Protein AF-A0A1G8P438-F1 (afdb_monomer)

Solvent-accessible surface area (backbone atoms only — not comparable to full-atom values): 4680 Å² total; per-residue (Å²): 112,67,71,61,52,53,52,52,51,52,49,55,52,51,63,60,48,51,60,53,53,52,50,52,52,52,51,50,49,53,58,50,29,55,52,42,34,54,52,48,44,73,76,33,64,92,61,33,46,100,74,37,28,65,87,66,92,77,87,80,66,95,71,28,55,46,55,52,52,19,45,52,57,36,28,59,77,68,70,56,128

Sequence (81 aa):
MFKKLCILLIYSILEMVKPLIYHQYMHNLYTIFSKILKICKQFGDNLINEKGNIPRPGVVPKFSDIEVIALNLTSEAMGID

Foldseek 3Di:
DVVVVVVVVVVVVVVVVVVVVVVVVVVVLVVQLVVLLVVLCVVCVVQADPLQAGDDPDDADPQHPSSVVSSVVSCVVVVND

Mean predicted aligned error: 7.55 Å

Radius of gyration: 20.49 Å; Cα contacts (8 Å, |Δi|>4): 41; chains: 1; bounding box: 52×32×46 Å

Structure (mmCIF, N/CA/C/O backbone):
data_AF-A0A1G8P438-F1
#
_entry.id   AF-A0A1G8P438-F1
#
loop_
_atom_site.group_PDB
_atom_site.id
_atom_site.type_symbol
_atom_site.label_atom_id
_atom_site.label_alt_id
_atom_site.label_comp_id
_atom_site.label_asym_id
_atom_site.label_entity_id
_atom_site.label_seq_id
_atom_site.pdbx_PDB_ins_code
_atom_site.Cartn_x
_atom_site.Cartn_y
_atom_site.Cartn_z
_atom_site.occupancy
_atom_site.B_iso_or_equiv
_atom_site.auth_seq_id
_atom_site.auth_comp_id
_atom_site.auth_asym_id
_atom_site.auth_atom_id
_atom_site.pdbx_PDB_model_num
ATOM 1 N N . MET A 1 1 ? 34.337 -21.417 -33.909 1.00 64.19 1 MET A N 1
ATOM 2 C CA . MET A 1 1 ? 34.641 -21.465 -32.460 1.00 64.19 1 MET A CA 1
ATOM 3 C C . MET A 1 1 ? 34.365 -20.125 -31.769 1.00 64.19 1 MET A C 1
ATOM 5 O O . MET A 1 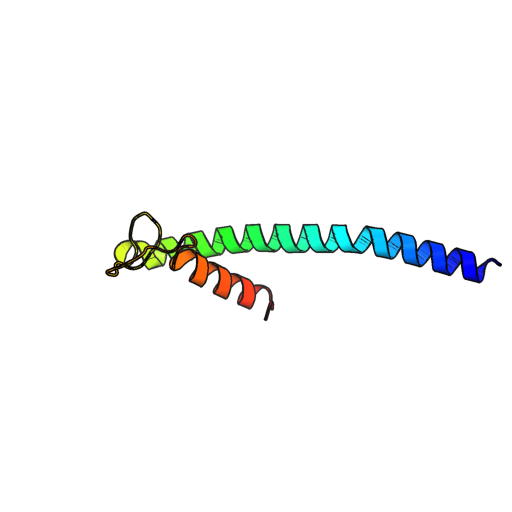1 ? 33.520 -20.100 -30.886 1.00 64.19 1 MET A O 1
ATOM 9 N N . PHE A 1 2 ? 34.948 -19.010 -32.232 1.00 68.19 2 PHE A N 1
ATOM 10 C CA . PHE A 1 2 ? 34.744 -17.666 -31.652 1.00 68.19 2 PHE A CA 1
ATOM 11 C C . PHE A 1 2 ? 33.278 -17.205 -31.540 1.00 68.19 2 PHE A C 1
ATOM 13 O O . PHE A 1 2 ? 32.870 -16.771 -30.471 1.00 68.19 2 PHE A O 1
ATOM 20 N N . LYS A 1 3 ? 32.439 -17.39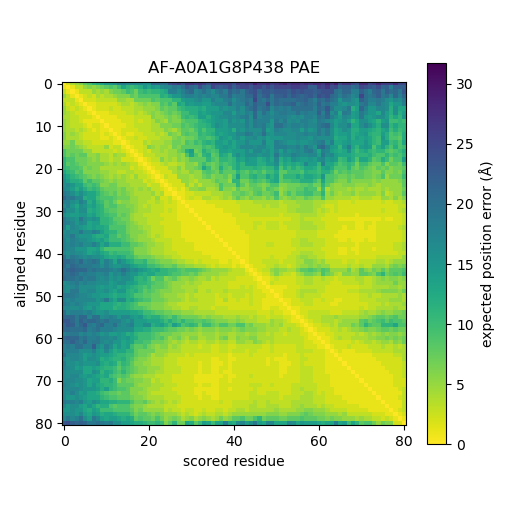8 -32.570 1.00 74.56 3 LYS A N 1
ATOM 21 C CA . LYS A 1 3 ? 30.998 -17.061 -32.498 1.00 74.56 3 LYS A CA 1
ATOM 22 C C . LYS A 1 3 ? 30.258 -17.750 -31.341 1.00 74.56 3 LYS A C 1
ATOM 24 O O . LYS A 1 3 ? 29.399 -17.139 -30.720 1.00 74.56 3 LYS A O 1
ATOM 29 N N . LYS A 1 4 ? 30.600 -19.008 -31.035 1.00 78.50 4 LYS A N 1
ATOM 30 C CA . LYS A 1 4 ? 29.958 -19.786 -29.962 1.00 78.50 4 LYS A CA 1
ATOM 31 C C . LYS A 1 4 ? 30.375 -19.273 -28.577 1.00 78.50 4 LYS A C 1
ATOM 33 O O . LYS A 1 4 ? 29.539 -19.192 -27.688 1.00 78.50 4 LYS A O 1
ATOM 38 N N . LEU A 1 5 ? 31.638 -18.859 -28.434 1.00 79.31 5 LEU A N 1
ATOM 39 C CA . LEU A 1 5 ? 32.155 -18.192 -27.233 1.00 79.31 5 LEU A CA 1
ATOM 40 C C . LEU A 1 5 ? 31.506 -16.815 -27.017 1.00 79.31 5 LEU A C 1
ATOM 42 O O . LEU A 1 5 ? 31.107 -16.510 -25.900 1.00 79.31 5 LEU A O 1
ATOM 46 N N . CYS A 1 6 ? 31.319 -16.019 -28.076 1.00 82.94 6 CYS A N 1
ATOM 47 C CA . CYS A 1 6 ? 30.611 -14.738 -27.983 1.00 82.94 6 CYS A CA 1
ATOM 48 C C . CYS A 1 6 ? 29.154 -14.908 -27.522 1.00 82.94 6 CYS A C 1
ATOM 50 O O . CYS A 1 6 ? 28.690 -14.139 -26.689 1.00 82.94 6 CYS A O 1
ATOM 52 N N . ILE A 1 7 ? 28.444 -15.928 -28.019 1.00 88.06 7 ILE A N 1
ATOM 53 C CA . ILE A 1 7 ? 27.061 -16.216 -27.601 1.00 88.06 7 ILE A CA 1
ATOM 54 C C . ILE A 1 7 ? 27.001 -16.607 -26.116 1.00 88.06 7 ILE A C 1
ATOM 56 O O . ILE A 1 7 ? 26.141 -16.109 -25.396 1.00 88.06 7 ILE A O 1
ATOM 60 N N . LEU A 1 8 ? 27.929 -17.448 -25.646 1.00 87.19 8 LEU A N 1
ATOM 61 C CA . LEU A 1 8 ? 28.016 -17.832 -24.231 1.00 87.19 8 LEU A CA 1
ATOM 62 C C . LEU A 1 8 ? 28.313 -16.628 -23.327 1.00 87.19 8 LEU A C 1
ATOM 64 O O . LEU A 1 8 ? 27.681 -16.478 -22.288 1.00 87.19 8 LEU A O 1
ATOM 68 N N . LEU A 1 9 ? 29.209 -15.733 -23.752 1.00 88.06 9 LEU A N 1
ATOM 69 C CA . LEU A 1 9 ? 29.523 -14.507 -23.016 1.00 88.06 9 LEU A CA 1
ATOM 70 C C . LEU A 1 9 ? 28.303 -13.578 -22.898 1.00 88.06 9 LEU A C 1
ATOM 72 O O . LEU A 1 9 ? 28.013 -13.081 -21.813 1.00 88.06 9 LEU A O 1
ATOM 76 N N . ILE A 1 10 ? 27.564 -13.372 -23.995 1.00 88.75 10 ILE A N 1
ATOM 77 C CA . ILE A 1 10 ? 26.332 -12.566 -23.997 1.00 88.75 10 ILE A CA 1
ATOM 78 C C . ILE A 1 10 ? 25.283 -13.185 -23.068 1.00 88.75 10 ILE A C 1
ATOM 80 O O . ILE A 1 10 ? 24.637 -12.463 -22.310 1.00 88.75 10 ILE A O 1
ATOM 84 N N . TYR A 1 11 ? 25.135 -14.513 -23.095 1.00 89.12 11 TYR A N 1
ATOM 85 C CA . TYR A 1 11 ? 24.217 -15.226 -22.211 1.00 89.12 11 TYR A CA 1
ATOM 86 C C . TYR A 1 11 ? 24.569 -15.008 -20.731 1.00 89.12 11 TYR A C 1
ATOM 88 O O . TYR A 1 11 ? 23.700 -14.607 -19.962 1.00 89.12 11 TYR A O 1
ATOM 96 N N . SER A 1 12 ? 25.839 -15.172 -20.346 1.00 85.75 12 SER A N 1
ATOM 97 C CA . SER A 1 12 ? 26.291 -14.945 -18.965 1.00 85.75 12 SER A CA 1
ATOM 98 C C . SER A 1 12 ? 26.109 -13.494 -18.503 1.00 85.75 12 SER A C 1
ATOM 100 O O . SER A 1 12 ? 25.720 -13.255 -17.362 1.00 85.75 12 SER A O 1
ATOM 102 N N . ILE A 1 13 ? 26.336 -12.512 -19.384 1.00 87.81 13 ILE A N 1
ATOM 103 C CA . ILE A 1 13 ? 26.074 -11.095 -19.080 1.00 87.81 13 ILE A CA 1
ATOM 104 C C . ILE A 1 13 ? 24.575 -10.869 -18.852 1.00 87.81 13 ILE A C 1
ATOM 106 O O . ILE A 1 13 ? 24.187 -10.234 -17.873 1.00 87.81 13 ILE A O 1
ATOM 110 N N . LEU A 1 14 ? 23.722 -11.411 -19.723 1.00 84.38 14 LEU A N 1
ATOM 111 C CA . LEU A 1 14 ? 22.273 -11.271 -19.606 1.00 84.38 14 LEU A CA 1
ATOM 112 C C . LEU A 1 14 ? 21.738 -11.923 -18.321 1.00 84.38 14 LEU A C 1
ATOM 114 O O . LEU A 1 14 ? 20.855 -11.368 -17.667 1.00 84.38 14 LEU A O 1
ATOM 118 N N . GLU A 1 15 ? 22.281 -13.080 -17.949 1.00 87.12 15 GLU A N 1
ATOM 119 C CA . GLU A 1 15 ? 21.945 -13.791 -16.716 1.00 87.12 15 GLU A CA 1
ATOM 120 C C . GLU A 1 15 ? 22.307 -12.986 -15.460 1.00 87.12 15 GLU A C 1
ATOM 122 O O . GLU A 1 15 ? 21.515 -12.960 -14.523 1.00 87.12 15 GLU A O 1
ATOM 127 N N . MET A 1 16 ? 23.421 -12.243 -15.462 1.00 81.62 16 MET A N 1
ATOM 128 C CA . MET A 1 16 ? 23.766 -11.324 -14.366 1.00 81.62 16 MET A CA 1
ATOM 129 C C . MET A 1 16 ? 22.937 -10.033 -14.341 1.00 81.62 16 MET A C 1
ATOM 131 O O . MET A 1 16 ? 22.676 -9.491 -13.269 1.00 81.62 16 MET A O 1
ATOM 135 N N . VAL A 1 17 ? 22.532 -9.503 -15.496 1.00 84.44 17 VAL A N 1
ATOM 136 C CA . VAL A 1 17 ? 21.816 -8.216 -15.574 1.00 84.44 17 VAL A CA 1
ATOM 137 C C . VAL A 1 17 ? 20.356 -8.345 -15.124 1.00 84.44 17 VAL A C 1
ATOM 139 O O . VAL A 1 17 ? 19.831 -7.448 -14.466 1.00 84.44 17 VAL A O 1
ATOM 142 N N . LYS A 1 18 ? 19.703 -9.479 -15.404 1.00 79.19 18 LYS A N 1
ATOM 143 C CA . LYS A 1 18 ? 18.322 -9.772 -14.973 1.00 79.19 18 LYS A CA 1
ATOM 144 C C . LYS A 1 18 ? 18.067 -9.578 -13.466 1.00 79.19 18 LYS A C 1
ATOM 146 O O . LYS A 1 18 ? 17.146 -8.831 -13.134 1.00 79.19 18 LYS A O 1
ATOM 151 N N . PRO A 1 19 ? 18.832 -10.198 -12.544 1.00 80.88 19 PRO A N 1
ATOM 152 C CA . PRO A 1 19 ? 18.608 -10.032 -11.110 1.00 80.88 19 PRO A CA 1
ATOM 153 C C . PRO A 1 19 ? 18.869 -8.597 -10.643 1.00 80.88 19 PRO A C 1
ATOM 155 O O . PRO A 1 19 ? 18.167 -8.123 -9.754 1.00 80.88 19 PRO A O 1
ATOM 158 N N . LEU A 1 20 ? 19.817 -7.883 -11.262 1.00 77.69 20 LEU A N 1
ATOM 159 C CA . LEU A 1 20 ? 20.104 -6.486 -10.933 1.00 77.69 20 LEU A CA 1
ATOM 160 C C . LEU A 1 20 ? 18.928 -5.568 -11.297 1.00 77.69 20 LEU A C 1
ATOM 162 O O . LEU A 1 20 ? 18.491 -4.772 -10.468 1.00 77.69 20 LEU A O 1
ATOM 166 N N . ILE A 1 21 ? 18.375 -5.727 -12.505 1.00 79.25 21 ILE A N 1
ATOM 167 C CA . ILE A 1 21 ? 17.184 -4.989 -12.950 1.00 79.25 21 ILE A CA 1
ATOM 168 C C . ILE A 1 21 ? 16.002 -5.301 -12.031 1.00 79.25 21 ILE A C 1
ATOM 170 O O . ILE A 1 21 ? 15.335 -4.382 -11.564 1.00 79.25 21 ILE A O 1
ATOM 174 N N . TYR A 1 22 ? 15.767 -6.579 -11.722 1.00 80.62 22 TYR A N 1
ATOM 175 C CA . TYR A 1 22 ? 14.683 -6.983 -10.829 1.00 80.62 22 TYR A CA 1
ATOM 176 C C . TYR A 1 22 ? 14.831 -6.372 -9.431 1.00 80.62 22 TYR A C 1
ATOM 178 O O . TYR A 1 22 ? 13.867 -5.844 -8.882 1.00 80.62 22 TYR A O 1
ATOM 186 N N . HIS A 1 23 ? 16.044 -6.384 -8.872 1.00 78.44 23 HIS A N 1
ATOM 187 C CA . HIS A 1 23 ? 16.323 -5.782 -7.572 1.00 78.44 23 HIS A CA 1
ATOM 188 C C . HIS A 1 23 ? 16.064 -4.271 -7.577 1.00 78.44 23 HIS A C 1
ATOM 190 O O . HIS A 1 23 ? 15.422 -3.754 -6.664 1.00 78.44 23 HIS A O 1
ATOM 196 N N . GLN A 1 24 ? 16.495 -3.569 -8.628 1.00 76.88 24 GLN A N 1
ATOM 197 C CA . GLN A 1 24 ? 16.257 -2.135 -8.783 1.00 76.88 24 GLN A CA 1
ATOM 198 C C . GLN A 1 24 ? 14.763 -1.808 -8.935 1.00 76.88 24 GLN A C 1
ATOM 200 O O . GLN A 1 24 ? 14.273 -0.883 -8.287 1.00 76.88 24 GLN A O 1
ATOM 205 N N . TYR A 1 25 ? 14.023 -2.578 -9.739 1.00 82.75 25 TYR A N 1
ATOM 206 C CA . TYR A 1 25 ? 12.573 -2.427 -9.885 1.00 82.75 25 TYR A CA 1
ATOM 207 C C . TYR A 1 25 ? 11.841 -2.657 -8.560 1.00 82.75 25 TYR A C 1
ATOM 209 O O . TYR A 1 25 ? 11.011 -1.836 -8.175 1.00 82.75 25 TYR A O 1
ATOM 217 N N . MET A 1 26 ? 12.186 -3.721 -7.831 1.00 83.12 26 MET A N 1
ATOM 218 C CA . MET A 1 26 ? 11.577 -4.036 -6.537 1.00 83.12 26 MET A CA 1
ATOM 219 C C . MET A 1 26 ? 11.896 -2.995 -5.463 1.00 83.12 26 MET A C 1
ATOM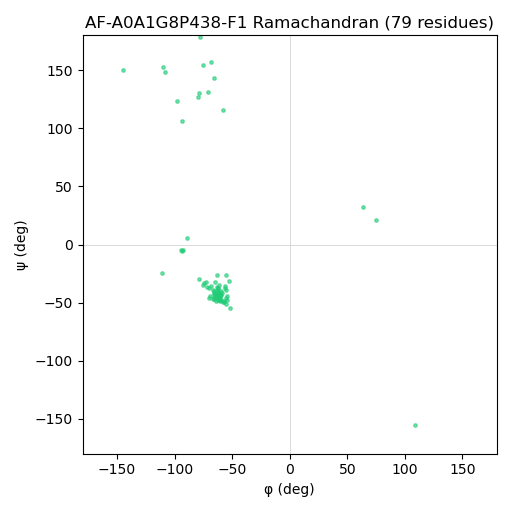 221 O O . MET A 1 26 ? 11.015 -2.609 -4.694 1.00 83.12 26 MET A O 1
ATOM 225 N N . HIS A 1 27 ? 13.132 -2.493 -5.425 1.00 82.31 27 HIS A N 1
ATOM 226 C CA . HIS A 1 27 ? 13.505 -1.405 -4.527 1.00 82.31 27 HIS A CA 1
ATOM 227 C C . HIS A 1 27 ? 12.699 -0.137 -4.841 1.00 82.31 27 HIS A C 1
ATOM 229 O O . HIS A 1 27 ? 12.133 0.484 -3.941 1.00 82.31 27 HIS A O 1
ATOM 235 N N . ASN A 1 28 ? 12.579 0.218 -6.123 1.00 88.31 28 ASN A N 1
ATOM 236 C CA . ASN A 1 28 ? 11.771 1.356 -6.548 1.00 88.31 28 ASN A CA 1
ATOM 237 C C . ASN A 1 28 ? 10.297 1.180 -6.164 1.00 88.31 28 ASN A C 1
ATOM 239 O O . ASN A 1 28 ? 9.728 2.103 -5.582 1.00 88.31 28 ASN A O 1
ATOM 243 N N . LEU A 1 29 ? 9.722 -0.008 -6.375 1.00 90.69 29 LEU A N 1
ATOM 244 C CA . LEU A 1 29 ? 8.354 -0.327 -5.965 1.00 90.69 29 LEU A CA 1
ATOM 245 C C . LEU A 1 29 ? 8.146 -0.074 -4.478 1.00 90.69 29 LEU A C 1
ATOM 247 O O . LEU A 1 29 ? 7.245 0.672 -4.109 1.00 90.69 29 LEU A O 1
ATOM 251 N N . TYR A 1 30 ? 9.015 -0.609 -3.621 1.00 92.62 30 TYR A N 1
ATOM 252 C CA . TYR A 1 30 ? 8.902 -0.408 -2.178 1.00 92.62 30 TYR A CA 1
ATOM 253 C C . TYR A 1 30 ? 8.997 1.074 -1.780 1.00 92.62 30 TYR A C 1
ATOM 255 O O . TYR A 1 30 ? 8.218 1.556 -0.953 1.00 92.62 30 TYR A O 1
ATOM 263 N N . THR A 1 31 ? 9.923 1.828 -2.381 1.00 94.62 31 THR A N 1
ATOM 264 C CA . THR A 1 31 ? 10.081 3.257 -2.063 1.00 94.62 31 THR A CA 1
ATOM 265 C C . THR A 1 31 ? 8.882 4.100 -2.497 1.00 94.62 31 THR A C 1
ATOM 267 O O . THR A 1 31 ? 8.482 5.006 -1.763 1.00 94.62 31 THR A O 1
ATOM 270 N N . ILE A 1 32 ? 8.295 3.806 -3.660 1.00 94.88 32 ILE A N 1
ATOM 271 C CA . ILE A 1 32 ? 7.098 4.485 -4.165 1.00 94.88 32 ILE A CA 1
ATOM 272 C C . ILE A 1 32 ? 5.889 4.081 -3.317 1.00 94.88 32 ILE A C 1
ATOM 274 O O . ILE A 1 32 ? 5.179 4.960 -2.828 1.00 94.88 32 ILE A O 1
ATOM 278 N N . PHE A 1 33 ? 5.726 2.785 -3.044 1.00 96.44 33 PHE A N 1
ATOM 279 C CA . PHE A 1 33 ? 4.674 2.252 -2.182 1.00 96.44 33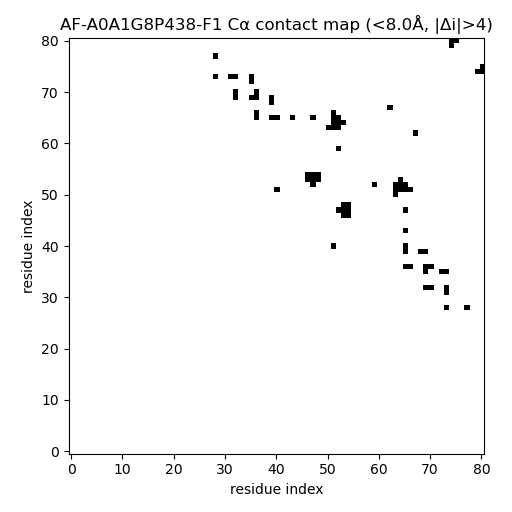 PHE A CA 1
ATOM 280 C C . PHE A 1 33 ? 4.671 2.915 -0.807 1.00 96.44 33 PHE A C 1
ATOM 282 O O . PHE A 1 33 ? 3.635 3.390 -0.359 1.00 96.44 33 PHE A O 1
ATOM 289 N N . SER A 1 34 ? 5.828 3.029 -0.151 1.00 96.56 34 SER A N 1
ATOM 290 C CA . SER A 1 34 ? 5.935 3.673 1.163 1.00 96.56 34 SER A CA 1
ATOM 291 C C . SER A 1 34 ? 5.469 5.138 1.141 1.00 96.56 34 SER A C 1
ATOM 293 O O . SER A 1 34 ? 4.747 5.584 2.039 1.00 96.56 34 SER A O 1
ATOM 295 N N . LYS A 1 35 ? 5.810 5.889 0.081 1.00 96.81 35 LYS A N 1
ATOM 296 C CA . LYS A 1 35 ? 5.348 7.276 -0.105 1.00 96.81 35 LYS A CA 1
ATOM 297 C C . LYS A 1 35 ? 3.837 7.344 -0.323 1.00 96.81 35 LYS A C 1
ATOM 299 O O . LYS A 1 35 ? 3.174 8.149 0.327 1.00 96.81 35 LYS A O 1
ATOM 304 N N . ILE A 1 36 ? 3.296 6.495 -1.194 1.00 96.75 36 ILE A N 1
ATOM 305 C CA . ILE A 1 36 ? 1.859 6.444 -1.494 1.00 96.75 36 ILE A CA 1
ATOM 306 C C . ILE A 1 36 ? 1.063 5.994 -0.269 1.00 96.75 36 ILE A C 1
ATOM 308 O O . ILE A 1 36 ? 0.055 6.611 0.057 1.00 96.75 36 ILE A O 1
ATOM 312 N N . LEU A 1 37 ? 1.535 4.989 0.468 1.00 96.69 37 LEU A N 1
ATOM 313 C CA . LEU A 1 37 ? 0.905 4.512 1.698 1.00 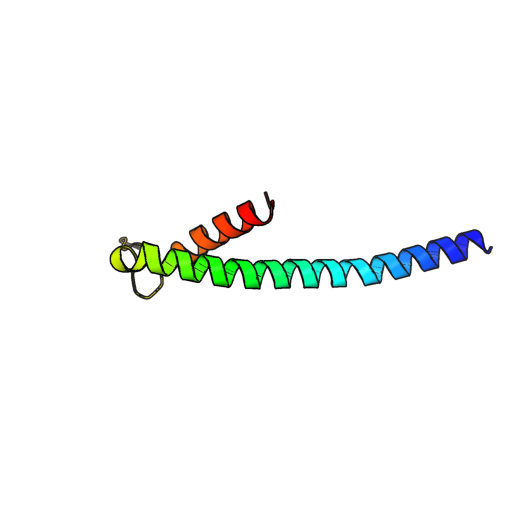96.69 37 LEU A CA 1
ATOM 314 C C . LEU A 1 37 ? 0.809 5.623 2.745 1.00 96.69 37 LEU A C 1
ATOM 316 O O . LEU A 1 37 ? -0.222 5.765 3.400 1.00 96.69 37 LEU A O 1
ATOM 320 N N . LYS A 1 38 ? 1.862 6.435 2.890 1.00 96.06 38 LYS A N 1
ATOM 321 C CA . LYS A 1 38 ? 1.842 7.594 3.787 1.00 96.06 38 LYS A CA 1
ATOM 322 C C . LYS A 1 38 ? 0.749 8.589 3.394 1.00 96.06 38 LYS A C 1
ATOM 324 O O . LYS A 1 38 ? 0.040 9.069 4.272 1.00 96.06 38 LYS A O 1
ATOM 329 N N . ILE A 1 39 ? 0.601 8.863 2.099 1.00 95.50 39 ILE A N 1
ATOM 330 C CA . ILE A 1 39 ? -0.457 9.735 1.574 1.00 95.50 39 I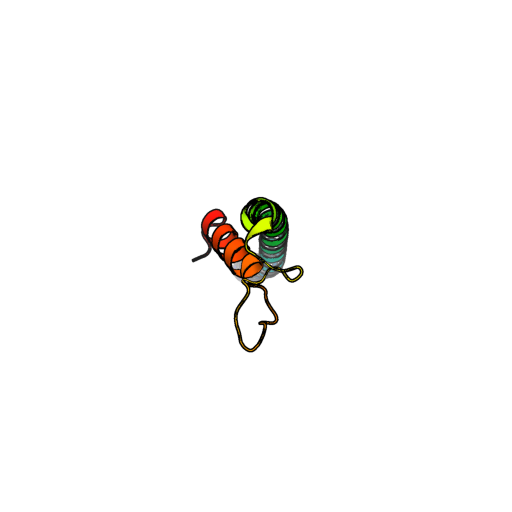LE A CA 1
ATOM 331 C C . ILE A 1 39 ? -1.830 9.112 1.844 1.00 95.50 39 ILE A C 1
ATOM 333 O O . ILE A 1 39 ? -2.696 9.771 2.406 1.00 95.50 39 ILE A O 1
ATOM 337 N N . CYS A 1 40 ? -2.017 7.829 1.524 1.00 95.19 40 CYS A N 1
ATOM 338 C CA . CYS A 1 40 ? -3.280 7.127 1.748 1.00 95.19 40 CYS A CA 1
ATOM 339 C C . CYS A 1 40 ? -3.711 7.214 3.215 1.00 95.19 40 CYS A C 1
ATOM 341 O O . CYS A 1 40 ? -4.859 7.553 3.481 1.00 95.19 40 CYS A O 1
ATOM 343 N N . LYS A 1 41 ? -2.790 6.983 4.162 1.00 94.00 41 LYS A N 1
ATOM 344 C CA . LYS A 1 41 ? -3.068 7.109 5.601 1.00 94.00 41 LYS A CA 1
ATOM 345 C C . LYS A 1 41 ? -3.585 8.500 5.965 1.00 94.00 41 LYS A C 1
ATOM 347 O O . LYS A 1 41 ? -4.660 8.584 6.534 1.00 94.00 41 LYS A O 1
ATOM 352 N N . GLN A 1 42 ? -2.925 9.568 5.510 1.00 93.94 42 GLN A N 1
ATOM 353 C CA . GLN A 1 42 ? -3.380 10.946 5.760 1.00 93.94 42 GLN A CA 1
ATOM 354 C C . GLN A 1 42 ? -4.812 11.213 5.270 1.00 93.94 42 GLN A C 1
ATOM 356 O O . GLN A 1 42 ? -5.557 11.951 5.908 1.00 93.94 42 GLN A O 1
ATOM 361 N N . PHE A 1 43 ? -5.213 10.615 4.145 1.00 91.81 43 PHE A N 1
ATOM 362 C CA . PHE A 1 43 ? -6.588 10.719 3.647 1.00 91.81 43 PHE A CA 1
ATOM 363 C C . PHE A 1 43 ? -7.570 9.795 4.383 1.00 91.81 43 PHE A C 1
ATOM 365 O O . PHE A 1 43 ? -8.757 10.104 4.476 1.00 91.81 43 PHE A O 1
ATOM 372 N N . GLY A 1 44 ? -7.090 8.659 4.887 1.00 89.25 44 GLY A N 1
ATOM 373 C CA . GLY A 1 44 ? -7.884 7.621 5.535 1.00 89.25 44 GLY A CA 1
ATOM 374 C C . GLY A 1 44 ? -7.975 7.719 7.057 1.00 89.25 44 GLY A C 1
ATOM 375 O O . GLY A 1 44 ? -8.712 6.924 7.629 1.00 89.25 44 GLY A O 1
ATOM 376 N N . ASP A 1 45 ? -7.281 8.656 7.713 1.00 86.69 45 ASP A N 1
ATOM 377 C CA . 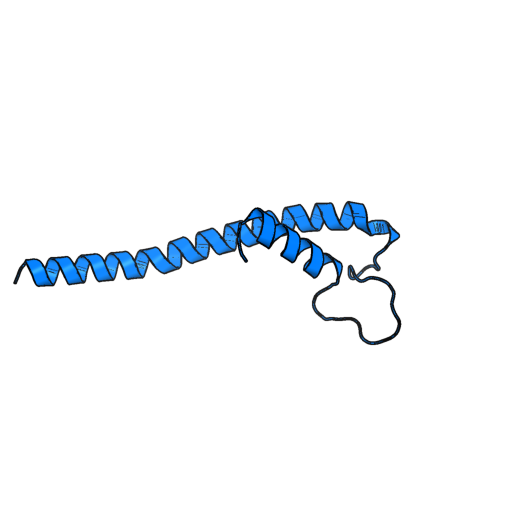ASP A 1 45 ? -7.115 8.713 9.179 1.00 86.69 45 ASP A CA 1
ATOM 378 C C . ASP A 1 45 ? -8.441 8.657 9.967 1.00 86.69 45 ASP A C 1
ATOM 380 O O . ASP A 1 45 ? -8.493 8.079 11.047 1.00 86.69 45 ASP A O 1
ATOM 384 N N . ASN A 1 46 ? -9.535 9.191 9.416 1.00 90.31 46 ASN A N 1
ATOM 385 C CA . ASN A 1 46 ? -10.859 9.166 10.059 1.00 90.31 46 ASN A CA 1
ATOM 386 C C . ASN A 1 46 ? -11.748 7.981 9.632 1.00 90.31 46 ASN A C 1
ATOM 388 O O . ASN A 1 46 ? -12.860 7.829 10.134 1.00 90.31 46 ASN A O 1
ATOM 392 N N . LEU A 1 47 ? -11.301 7.178 8.665 1.00 91.31 47 LEU A N 1
ATOM 393 C CA . LEU A 1 47 ? -12.067 6.097 8.033 1.00 91.31 47 LEU A CA 1
ATOM 394 C C . LEU A 1 47 ? -11.543 4.706 8.395 1.00 91.31 47 LEU A C 1
ATOM 396 O O . LEU A 1 47 ? -12.286 3.728 8.306 1.00 91.31 47 LEU A O 1
ATOM 400 N N . ILE A 1 48 ? -10.271 4.610 8.771 1.00 93.31 48 ILE A N 1
ATOM 401 C CA . ILE A 1 48 ? -9.589 3.351 9.064 1.00 93.31 48 ILE A CA 1
ATOM 402 C C . ILE A 1 48 ? -9.287 3.228 10.558 1.00 93.31 48 ILE A C 1
ATOM 404 O O . ILE A 1 48 ? -9.114 4.212 11.268 1.00 93.31 48 ILE A O 1
ATOM 408 N N . ASN A 1 49 ? -9.197 1.996 11.045 1.00 91.75 49 ASN A N 1
ATOM 409 C CA . ASN A 1 49 ? -8.721 1.706 12.393 1.00 91.75 49 ASN A CA 1
ATOM 410 C C . ASN A 1 49 ? -7.184 1.787 12.488 1.00 91.75 49 ASN A C 1
ATOM 412 O O . ASN A 1 49 ? -6.487 1.946 11.489 1.00 91.75 49 ASN A O 1
ATOM 416 N N . GLU A 1 50 ? -6.636 1.577 13.687 1.00 88.81 50 GLU A N 1
ATOM 417 C CA . GLU A 1 50 ? -5.184 1.594 13.947 1.00 88.81 50 GLU A CA 1
ATOM 418 C C . GLU A 1 50 ? -4.374 0.628 13.063 1.00 88.81 50 GLU A C 1
ATOM 420 O O . GLU A 1 50 ? -3.193 0.849 12.800 1.00 88.81 50 GLU A O 1
ATOM 425 N N . LYS A 1 51 ? -5.008 -0.447 12.582 1.00 89.56 51 LYS A N 1
ATOM 426 C CA . LYS A 1 51 ? -4.393 -1.438 11.690 1.00 89.56 51 LYS A CA 1
ATOM 427 C C . LYS A 1 51 ? -4.541 -1.083 10.207 1.00 89.56 51 LYS A C 1
ATOM 429 O O . LYS A 1 51 ? -4.191 -1.906 9.370 1.00 89.56 51 LYS A O 1
ATOM 434 N N . GLY A 1 52 ? -5.086 0.086 9.870 1.00 92.81 52 GLY A N 1
ATOM 435 C CA . GLY A 1 52 ? -5.297 0.527 8.492 1.00 92.81 52 GLY A CA 1
ATOM 436 C C . GLY A 1 52 ? -6.463 -0.159 7.774 1.00 92.81 52 GLY A C 1
ATOM 437 O O . GLY A 1 52 ? -6.480 -0.194 6.547 1.00 92.81 52 GLY A O 1
ATOM 438 N N . ASN A 1 53 ? -7.419 -0.729 8.514 1.00 93.81 53 ASN A N 1
ATOM 439 C CA . ASN A 1 53 ? -8.590 -1.402 7.947 1.00 93.81 53 ASN A CA 1
ATOM 440 C C . ASN A 1 53 ? -9.860 -0.593 8.166 1.00 93.81 53 ASN A C 1
ATOM 442 O O . ASN A 1 53 ? -10.023 0.047 9.206 1.00 93.81 53 ASN A O 1
ATOM 446 N N . ILE A 1 54 ? -10.796 -0.700 7.232 1.00 92.81 54 ILE A N 1
ATOM 447 C CA . ILE A 1 54 ? -12.124 -0.116 7.378 1.00 92.81 54 ILE A CA 1
ATOM 448 C C . ILE A 1 54 ? -12.884 -0.924 8.445 1.00 92.81 54 ILE A C 1
ATOM 450 O O . ILE A 1 54 ? -12.889 -2.161 8.390 1.00 92.81 54 ILE A O 1
ATOM 454 N N . PRO A 1 55 ? -13.524 -0.274 9.437 1.00 92.19 55 PRO A N 1
ATOM 455 C CA . PRO A 1 55 ? -14.283 -0.972 10.465 1.00 92.19 55 PRO A CA 1
ATOM 456 C C . PRO A 1 55 ? -15.395 -1.825 9.847 1.00 92.19 55 PRO A C 1
ATOM 458 O O . PRO A 1 55 ? -16.339 -1.308 9.252 1.00 92.19 55 PRO A O 1
ATOM 461 N N . ARG A 1 56 ? -15.298 -3.148 10.003 1.00 91.62 56 ARG A N 1
ATOM 462 C CA . ARG A 1 56 ? -16.324 -4.097 9.562 1.00 91.62 56 ARG A CA 1
ATOM 463 C C . ARG A 1 56 ? -16.437 -5.275 10.527 1.00 91.62 56 ARG A C 1
ATOM 465 O O . ARG A 1 56 ? -15.434 -5.651 11.139 1.00 91.62 56 ARG A O 1
ATOM 472 N N . PRO A 1 57 ? -17.625 -5.886 10.661 1.00 90.88 57 PRO A N 1
ATOM 473 C CA . PRO A 1 57 ? -17.766 -7.132 11.401 1.00 90.88 57 PRO A CA 1
ATOM 474 C C . PRO A 1 57 ? -17.020 -8.275 10.692 1.00 90.88 57 PRO A C 1
ATOM 476 O O . PRO A 1 57 ? -17.010 -8.357 9.464 1.00 90.88 57 PRO A O 1
ATOM 479 N N . GLY A 1 58 ? -16.419 -9.178 11.470 1.00 89.31 58 GLY A N 1
ATOM 480 C CA . GLY A 1 58 ? -15.763 -10.386 10.964 1.00 89.31 58 GLY A CA 1
ATOM 481 C C . GLY A 1 58 ? -14.236 -10.366 11.059 1.00 89.31 58 GLY A C 1
ATOM 482 O O . GLY A 1 58 ? -13.651 -9.714 11.922 1.00 89.31 58 GLY A O 1
ATOM 483 N N . VAL A 1 59 ? -13.588 -11.154 10.197 1.00 88.31 59 VAL A N 1
ATOM 484 C CA . VAL A 1 59 ? -12.138 -11.382 10.249 1.00 88.31 59 VAL A CA 1
ATOM 485 C C . VAL A 1 59 ? -11.383 -10.201 9.637 1.00 88.31 59 VAL A C 1
ATOM 487 O O . VAL A 1 59 ? -11.659 -9.769 8.515 1.00 88.31 59 VAL A O 1
ATOM 490 N N . VAL A 1 60 ? -10.391 -9.707 10.377 1.00 88.75 60 VAL A N 1
ATOM 491 C CA . VAL A 1 60 ? -9.460 -8.678 9.902 1.00 88.75 60 VAL A CA 1
ATOM 492 C C . VAL A 1 60 ? -8.393 -9.343 9.022 1.00 88.75 60 VAL A C 1
ATOM 494 O O . VAL A 1 60 ? -7.774 -10.317 9.465 1.00 88.75 60 VAL A O 1
ATOM 497 N N . PRO A 1 61 ? -8.174 -8.866 7.785 1.00 88.75 61 PRO A N 1
ATOM 498 C CA . PRO A 1 61 ? -7.170 -9.435 6.896 1.00 88.75 61 PRO A CA 1
ATOM 499 C C . PRO A 1 61 ? -5.750 -9.165 7.416 1.00 88.75 61 PRO A C 1
ATOM 501 O O . PRO A 1 61 ? -5.512 -8.239 8.192 1.00 88.75 61 PRO A O 1
ATOM 504 N N . LYS A 1 62 ? -4.789 -9.994 6.989 1.00 89.94 62 LYS A N 1
ATOM 505 C CA . LYS A 1 62 ? -3.368 -9.800 7.329 1.00 89.94 62 LYS A CA 1
ATOM 506 C C . LYS A 1 62 ? -2.763 -8.591 6.618 1.00 89.94 62 LYS A C 1
ATOM 508 O O . LYS A 1 62 ? -1.932 -7.912 7.205 1.00 89.94 62 LYS A O 1
ATOM 513 N N . PHE A 1 63 ? -3.164 -8.375 5.367 1.00 93.62 63 PHE A N 1
ATOM 514 C CA . PHE A 1 63 ? -2.796 -7.208 4.578 1.00 93.62 63 PHE A CA 1
ATOM 515 C C . PHE A 1 63 ? -3.946 -6.213 4.656 1.00 93.62 63 PHE A C 1
ATOM 517 O O . PHE A 1 63 ? -5.091 -6.596 4.408 1.00 93.62 63 PHE A O 1
ATOM 524 N N . SER A 1 64 ? -3.658 -4.993 5.096 1.00 94.44 64 SER A N 1
ATOM 525 C CA . SER A 1 64 ? -4.710 -4.051 5.461 1.00 94.44 64 SER A CA 1
ATOM 526 C C . SER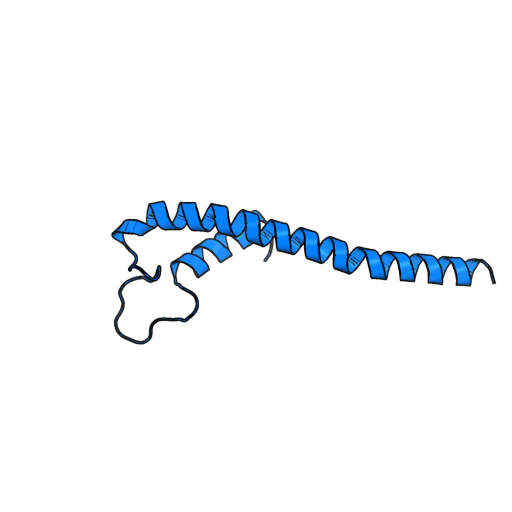 A 1 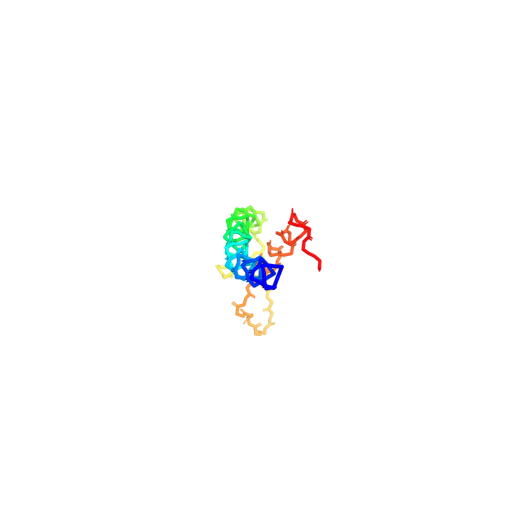64 ? -5.398 -3.445 4.245 1.00 94.44 64 SER A C 1
ATOM 528 O O . SER A 1 64 ? -4.801 -3.318 3.176 1.00 94.44 64 SER A O 1
ATOM 530 N N . ASP A 1 65 ? -6.649 -3.022 4.418 1.00 94.06 65 ASP A N 1
ATOM 531 C CA . ASP A 1 65 ? -7.419 -2.403 3.335 1.00 94.06 65 ASP A CA 1
ATOM 532 C C . ASP A 1 65 ? -6.679 -1.191 2.732 1.00 94.06 65 ASP A C 1
ATOM 534 O O . ASP A 1 65 ? -6.649 -1.019 1.513 1.00 94.06 65 ASP A O 1
ATOM 538 N N . ILE A 1 66 ? -6.011 -0.377 3.561 1.00 95.62 66 ILE A N 1
ATOM 539 C CA . ILE A 1 66 ? -5.262 0.782 3.065 1.00 95.62 66 ILE A CA 1
ATOM 540 C C . ILE A 1 66 ? -3.966 0.412 2.347 1.00 95.62 66 ILE A C 1
ATOM 542 O O . ILE A 1 66 ? -3.569 1.099 1.407 1.00 95.62 66 ILE A O 1
ATOM 546 N N . GLU A 1 67 ? -3.311 -0.673 2.755 1.00 95.94 67 GLU A N 1
ATOM 547 C CA . GLU A 1 67 ? -2.145 -1.192 2.044 1.00 95.94 67 GLU A CA 1
ATOM 548 C C . GLU A 1 67 ? -2.543 -1.763 0.683 1.00 95.94 67 GLU A C 1
ATOM 550 O O . GLU A 1 67 ? -1.811 -1.561 -0.281 1.00 95.94 67 GLU A O 1
ATOM 555 N N . VAL A 1 68 ? -3.718 -2.392 0.567 1.00 95.38 68 VAL A N 1
ATOM 556 C CA . VAL A 1 68 ? -4.269 -2.838 -0.724 1.00 95.38 68 VAL A CA 1
ATOM 557 C C . VAL A 1 68 ? -4.491 -1.649 -1.657 1.00 95.38 68 VAL A C 1
ATOM 559 O O . VAL A 1 68 ? -4.063 -1.688 -2.810 1.00 95.38 68 VAL A O 1
ATOM 562 N N . ILE A 1 69 ? -5.114 -0.576 -1.164 1.00 95.12 69 ILE A N 1
ATOM 563 C CA . ILE A 1 69 ? -5.349 0.639 -1.956 1.00 95.12 69 ILE A CA 1
ATOM 564 C C . ILE A 1 69 ? -4.018 1.268 -2.379 1.00 95.12 69 ILE A C 1
ATOM 566 O O . ILE A 1 69 ? -3.825 1.577 -3.555 1.00 95.12 69 ILE A O 1
ATOM 570 N N . ALA A 1 70 ? -3.080 1.421 -1.442 1.00 96.50 70 ALA A N 1
ATOM 571 C CA . ALA A 1 70 ? -1.768 1.987 -1.729 1.00 96.50 70 ALA A CA 1
ATOM 572 C C . ALA A 1 70 ? -0.980 1.138 -2.737 1.00 96.50 70 ALA A C 1
ATOM 574 O O . ALA A 1 70 ? -0.293 1.691 -3.596 1.00 96.50 70 ALA A O 1
ATOM 575 N N . LEU A 1 71 ? -1.087 -0.190 -2.658 1.00 95.50 71 LEU A N 1
ATOM 576 C CA . LEU A 1 71 ? -0.433 -1.102 -3.589 1.00 95.50 71 LEU A CA 1
ATOM 577 C C . LEU A 1 71 ? -1.018 -0.949 -4.992 1.00 95.50 71 LEU A C 1
ATOM 579 O O . LEU A 1 71 ? -0.250 -0.805 -5.933 1.00 95.50 71 LEU A O 1
ATOM 583 N N . ASN A 1 72 ? -2.345 -0.882 -5.119 1.00 95.31 72 ASN A N 1
ATOM 584 C CA . ASN A 1 72 ? -3.017 -0.670 -6.401 1.00 95.31 72 ASN A CA 1
ATOM 585 C C . ASN A 1 72 ? -2.589 0.659 -7.058 1.00 95.31 72 ASN A C 1
ATOM 587 O O . ASN A 1 72 ? -2.144 0.684 -8.200 1.00 95.31 72 ASN A O 1
ATOM 591 N N . LEU A 1 73 ? -2.586 1.755 -6.292 1.00 95.56 73 LEU A N 1
ATOM 592 C CA . LEU A 1 73 ? -2.096 3.057 -6.765 1.00 95.56 73 LEU A CA 1
ATOM 593 C C . LEU A 1 73 ? -0.612 3.029 -7.163 1.00 95.56 73 LEU A C 1
ATOM 595 O O . LEU A 1 73 ? -0.201 3.733 -8.083 1.00 95.56 73 LEU A O 1
ATOM 599 N N . THR A 1 74 ? 0.200 2.236 -6.463 1.00 95.44 74 THR A N 1
ATOM 600 C CA . THR A 1 74 ? 1.622 2.063 -6.793 1.00 95.44 74 THR A CA 1
ATOM 601 C C . THR A 1 74 ? 1.795 1.293 -8.094 1.00 95.44 74 THR A C 1
ATOM 603 O O . THR A 1 74 ? 2.608 1.698 -8.921 1.00 95.44 74 THR A O 1
ATOM 606 N N . SER A 1 75 ? 1.037 0.211 -8.277 1.00 93.00 75 SER A N 1
ATOM 607 C CA . SER A 1 75 ? 1.031 -0.588 -9.502 1.00 93.00 75 SER A CA 1
ATOM 608 C C . SER A 1 75 ? 0.670 0.269 -10.711 1.00 93.00 75 SER A C 1
ATOM 610 O O . SER A 1 75 ? 1.453 0.330 -11.657 1.00 93.00 75 SER A O 1
ATOM 612 N N . GLU A 1 76 ? -0.414 1.042 -10.617 1.00 94.12 76 GLU A N 1
ATOM 613 C CA . GLU A 1 76 ? -0.836 1.986 -11.656 1.00 94.12 76 GLU A CA 1
ATOM 614 C C . GLU A 1 76 ? 0.269 3.007 -11.978 1.00 94.12 76 GLU A C 1
ATOM 616 O O . GLU A 1 76 ? 0.660 3.181 -13.131 1.00 94.12 76 GLU A O 1
ATOM 621 N N . ALA A 1 77 ? 0.855 3.642 -10.954 1.00 91.56 77 ALA A N 1
ATOM 622 C CA . ALA A 1 77 ? 1.923 4.629 -11.137 1.00 91.56 77 ALA A CA 1
ATOM 623 C C . ALA A 1 77 ? 3.202 4.043 -11.762 1.00 91.56 77 ALA A C 1
ATOM 625 O O . ALA A 1 77 ? 3.980 4.771 -12.381 1.00 91.56 77 ALA A O 1
ATOM 626 N N . MET A 1 78 ? 3.443 2.744 -11.582 1.00 89.94 78 MET A N 1
ATOM 627 C CA . MET A 1 78 ? 4.572 2.026 -12.170 1.00 89.94 78 MET A CA 1
ATOM 628 C C . MET A 1 78 ? 4.242 1.368 -13.516 1.00 89.94 78 MET A C 1
ATOM 630 O O . MET A 1 78 ? 5.154 0.822 -14.140 1.00 89.94 78 MET A O 1
ATOM 634 N N . GLY A 1 79 ? 2.985 1.420 -13.969 1.00 88.31 79 GLY A N 1
ATOM 635 C CA . GLY A 1 79 ? 2.519 0.717 -15.165 1.00 88.31 79 GLY A CA 1
ATOM 636 C C . GLY A 1 79 ? 2.606 -0.806 -15.031 1.00 88.31 79 GLY A C 1
ATOM 637 O O . GLY A 1 79 ? 2.924 -1.488 -16.002 1.00 88.31 79 GLY A O 1
ATOM 638 N N . ILE A 1 80 ? 2.416 -1.320 -13.813 1.00 84.44 80 ILE A N 1
ATOM 639 C CA . ILE A 1 80 ? 2.327 -2.750 -13.519 1.00 84.44 80 ILE A CA 1
ATOM 640 C C . ILE A 1 80 ? 0.841 -3.107 -13.549 1.00 84.44 80 ILE A C 1
ATOM 642 O O . ILE A 1 80 ? 0.122 -2.743 -12.622 1.00 84.44 80 ILE A O 1
ATOM 646 N N . ASP A 1 81 ? 0.413 -3.796 -14.603 1.00 73.25 81 ASP A N 1
ATOM 647 C CA . ASP A 1 81 ? -0.941 -4.349 -14.763 1.00 73.25 81 ASP A CA 1
ATOM 648 C C . ASP A 1 81 ? -0.885 -5.885 -14.692 1.00 73.25 81 ASP A C 1
ATOM 650 O O . ASP A 1 81 ? -0.022 -6.473 -15.393 1.00 73.25 81 ASP A O 1
#

pLDDT: mean 88.76, std 6.95, range [64.19, 96.81]

Secondary structure (DSSP, 8-state):
-HHHHHHHHHHHHHHHHHHHHHHHHHHHHHHHHHHHHHHHHHHHTTTS-TTS----SSPPPSS-HHHHHHHHHHHHHHT--

Organism: Bacteroides ovatus (NCBI:txid28116)